Protein AF-D7D8F1-F1 (afdb_monomer)

pLDDT: mean 73.94, std 19.61, range [26.77, 96.12]

Organism: Staphylothermus hellenicus (strain DSM 12710 / JCM 10830 / BK20S6-10-b1 / P8) (NCBI:txid591019)

Radius of gyration: 26.7 Å; Cα contacts (8 Å, |Δi|>4): 108; chains: 1; bounding box: 64×49×74 Å

Secondary structure (DSSP, 8-state):
--HHHHHHHHHHHHHHHHHHHHHHHHHHHHHHHHHHHH----------------------------------HHHHHHHHHHHHHHHHHHHHHHHTSHHHHH-GGGGGTTTTTT---EEEEEEEETTEEEEEEEEEETTTEEEEEETTEEEEEE-----

Solvent-accessible surface area (backbone atoms only — not comparable to full-atom values): 9969 Å² total; per-residue (Å²): 131,61,69,67,57,56,52,50,54,50,52,55,51,52,52,53,52,50,52,54,53,50,55,52,49,52,53,53,51,52,53,50,52,50,45,56,72,70,56,64,76,87,78,79,86,84,89,81,91,85,86,88,78,92,78,89,82,81,90,83,92,79,75,91,67,73,75,83,62,82,73,53,64,69,58,52,52,51,52,51,51,47,52,50,55,47,52,51,53,50,51,55,58,43,50,72,40,68,68,40,58,79,37,59,71,58,65,71,46,32,59,77,73,68,52,64,58,68,51,77,44,78,40,76,56,95,93,40,82,42,71,30,42,41,33,54,45,80,90,56,25,33,41,38,34,50,93,93,44,78,44,83,42,78,63,77,83,86,126

Mean predicted aligned error: 18.23 Å

InterPro domains:
  IPR005899 Sodium ion-translocating decarboxylase [PF04277] (8-86)
  IPR005899 Sodium ion-translocating decarboxylase [TIGR01195] (6-85)

Sequence (159 aa):
MDINTIITGLYITGIGIAIVFSVLSILVILVYVLKQTIYKPAEKTGKKEIGKTKIRVEEKPAETRKPRRETDPKLVALLSAAITAFNEYKASTLKKYGVFKDFPELARLLPLAGVLFKSKIKVSFGGKDIIVDVEELPNNMYKVGVGGKTYIVNYSIQQ

Foldseek 3Di:
DDPVVVVVVVVVVVVVVVVVVVVVVVVVVVVVVVCCVVPPPPDDDDDDDDDDDDDDDDDDDDDPPVPPDPPPVLVVVVVVQQVVVVVVVVLVVQCVDVVCVVPVVVVVCCVVVVNKDWDWDFDQGPNDTWTWTWIDDPPQWIWIDGPNDTDIDRDDDPD

Nearest PDB structures (foldseek):
  8jxm-assembly1_F  TM=8.519E-01  e=8.251E-01  Homo sapiens
  8j78-assembly1_C  TM=5.840E-01  e=7.769E-01  Homo sapiens
  8jak-assembly1_F  TM=5.868E-01  e=7.769E-01  Homo sapiens
  8jxl-assembly1_F  TM=5.866E-01  e=9.308E-01  Homo sapiens
  8j78-assembly1_G  TM=5.868E-01  e=9.308E-01  Homo sapiens

Structure (mmCIF, N/CA/C/O backbone):
data_AF-D7D8F1-F1
#
_entry.id   AF-D7D8F1-F1
#
loop_
_atom_site.group_PDB
_atom_site.id
_atom_site.type_symbol
_atom_site.label_atom_id
_atom_site.label_alt_id
_atom_site.label_comp_id
_atom_site.label_asym_id
_atom_site.label_entity_id
_atom_site.label_seq_id
_atom_site.pdbx_PDB_ins_code
_atom_site.Cartn_x
_atom_site.Cartn_y
_atom_site.Cartn_z
_atom_site.occupancy
_atom_site.B_iso_or_equiv
_atom_site.auth_seq_id
_atom_site.auth_comp_id
_atom_site.auth_asym_id
_atom_site.auth_atom_id
_atom_site.pdbx_PDB_model_num
ATOM 1 N N . MET A 1 1 ? 43.025 -7.584 -45.247 1.00 63.66 1 MET A N 1
ATOM 2 C CA . MET A 1 1 ? 41.836 -7.042 -44.558 1.00 63.66 1 MET A CA 1
ATOM 3 C C . MET A 1 1 ? 41.848 -5.551 -44.819 1.00 63.66 1 MET A C 1
ATOM 5 O O . MET A 1 1 ? 42.846 -4.918 -44.496 1.00 63.66 1 MET A O 1
ATOM 9 N N . ASP A 1 2 ? 40.838 -5.026 -45.505 1.00 82.69 2 ASP A N 1
ATOM 10 C CA . ASP A 1 2 ? 40.891 -3.654 -46.012 1.00 82.69 2 ASP A CA 1
ATOM 11 C C . ASP A 1 2 ? 40.766 -2.644 -44.870 1.00 82.69 2 ASP A C 1
ATOM 13 O O . ASP A 1 2 ? 39.873 -2.741 -44.026 1.00 82.69 2 ASP A O 1
ATOM 17 N N . ILE A 1 3 ? 41.669 -1.660 -44.845 1.00 82.94 3 ILE A N 1
ATOM 18 C CA . ILE A 1 3 ? 41.727 -0.602 -43.821 1.00 82.94 3 ILE A CA 1
ATOM 19 C C . ILE A 1 3 ? 40.379 0.136 -43.730 1.00 82.94 3 ILE A C 1
ATOM 21 O O . ILE A 1 3 ? 39.918 0.477 -42.642 1.00 82.94 3 ILE A O 1
ATOM 25 N N . ASN A 1 4 ? 39.688 0.281 -44.861 1.00 84.88 4 ASN A N 1
ATOM 26 C CA . ASN A 1 4 ? 38.363 0.891 -44.941 1.00 84.88 4 ASN A CA 1
ATOM 27 C C . ASN A 1 4 ? 37.295 0.102 -44.169 1.00 84.88 4 ASN A C 1
ATOM 29 O O . ASN A 1 4 ? 36.416 0.703 -43.553 1.00 84.88 4 ASN A O 1
ATOM 33 N N . THR A 1 5 ? 37.382 -1.228 -44.136 1.00 85.88 5 THR A N 1
ATOM 34 C CA . THR A 1 5 ? 36.449 -2.084 -43.387 1.00 85.88 5 THR A CA 1
ATOM 35 C C . THR A 1 5 ? 36.657 -1.932 -41.881 1.00 85.88 5 THR A C 1
ATOM 37 O O . THR A 1 5 ? 35.689 -1.866 -41.125 1.00 85.88 5 THR A O 1
ATOM 40 N N . ILE A 1 6 ? 37.913 -1.792 -41.442 1.00 85.38 6 ILE A N 1
ATOM 41 C CA . ILE A 1 6 ? 38.262 -1.557 -40.033 1.00 85.38 6 ILE A CA 1
ATOM 42 C C . ILE A 1 6 ? 37.754 -0.182 -39.578 1.00 85.38 6 ILE A C 1
ATOM 44 O O . ILE A 1 6 ? 37.118 -0.072 -38.530 1.00 85.38 6 ILE A O 1
ATOM 48 N N . ILE A 1 7 ? 37.969 0.857 -40.390 1.00 88.62 7 ILE A N 1
ATOM 49 C CA . ILE A 1 7 ? 37.489 2.215 -40.104 1.00 88.62 7 ILE 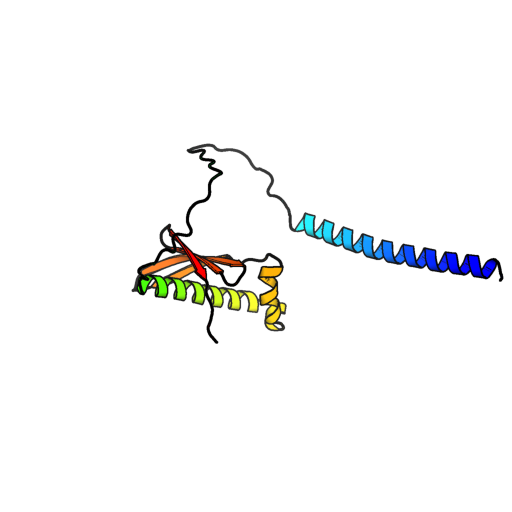A CA 1
ATOM 50 C C . ILE A 1 7 ? 35.955 2.246 -40.056 1.00 88.62 7 ILE A C 1
ATOM 52 O O . ILE A 1 7 ? 35.378 2.808 -39.127 1.00 88.62 7 ILE A O 1
ATOM 56 N N . THR A 1 8 ? 35.282 1.582 -40.998 1.00 84.94 8 THR A N 1
ATOM 57 C CA . THR A 1 8 ? 33.812 1.509 -41.034 1.00 84.94 8 THR A CA 1
ATOM 58 C C . THR A 1 8 ? 33.254 0.802 -39.794 1.00 84.94 8 THR A C 1
ATOM 60 O O . THR A 1 8 ? 32.313 1.299 -39.174 1.00 84.94 8 THR A O 1
ATOM 63 N N . GLY A 1 9 ? 33.871 -0.307 -39.369 1.00 85.62 9 GLY A N 1
ATOM 64 C CA . GLY A 1 9 ? 33.500 -1.001 -38.132 1.00 85.62 9 GLY A CA 1
ATOM 65 C C . GLY A 1 9 ? 33.676 -0.134 -36.879 1.00 85.62 9 GLY A C 1
ATOM 66 O O . GLY A 1 9 ? 32.822 -0.147 -35.986 1.00 85.62 9 GLY A O 1
ATOM 67 N N . LEU A 1 10 ? 34.736 0.680 -36.832 1.00 90.00 10 LEU A N 1
ATOM 68 C CA . LEU A 1 10 ? 34.976 1.616 -35.734 1.00 90.00 10 LEU A CA 1
ATOM 69 C C . LEU A 1 10 ? 33.926 2.738 -35.694 1.00 90.00 10 LEU A C 1
ATOM 71 O O . LEU A 1 10 ? 33.425 3.060 -34.617 1.00 90.00 10 LEU A O 1
ATOM 75 N N . TYR A 1 11 ? 33.533 3.280 -36.852 1.00 93.06 11 TYR A N 1
ATOM 76 C CA . TYR A 1 11 ? 32.462 4.278 -36.948 1.00 93.06 11 TYR A CA 1
ATOM 77 C C . TYR A 1 11 ? 31.122 3.742 -36.448 1.00 93.06 11 TYR A C 1
ATOM 79 O O . TYR A 1 11 ? 30.461 4.396 -35.643 1.00 93.06 11 TYR A O 1
ATOM 87 N N . ILE A 1 12 ? 30.735 2.539 -36.878 1.00 91.94 12 ILE A N 1
ATOM 88 C CA . ILE A 1 12 ? 29.474 1.910 -36.461 1.00 91.94 12 ILE A CA 1
ATOM 89 C C . ILE A 1 12 ? 29.461 1.690 -34.944 1.00 91.94 12 ILE A C 1
ATOM 91 O O . ILE A 1 12 ? 28.473 1.998 -34.276 1.00 91.94 12 ILE A O 1
ATOM 95 N N . THR A 1 13 ? 30.580 1.228 -34.385 1.00 92.00 13 THR A N 1
ATOM 96 C CA . THR A 1 13 ? 30.726 1.025 -32.938 1.00 92.00 13 THR A CA 1
ATOM 97 C C . THR A 1 13 ? 30.650 2.351 -32.178 1.00 92.00 13 THR A C 1
ATOM 99 O O . THR A 1 13 ? 29.941 2.447 -31.177 1.00 92.00 13 THR A O 1
ATOM 102 N N . GLY A 1 14 ? 31.316 3.396 -32.675 1.00 92.38 14 GLY A N 1
ATOM 103 C CA . GLY A 1 14 ? 31.267 4.734 -32.085 1.00 92.38 14 GLY A CA 1
ATOM 104 C C . GLY A 1 14 ? 29.854 5.322 -32.069 1.00 92.38 14 GLY A C 1
ATOM 105 O O . GLY A 1 14 ? 29.416 5.845 -31.044 1.00 92.38 14 GLY A O 1
ATOM 106 N N . ILE A 1 15 ? 29.109 5.170 -33.167 1.00 93.25 15 ILE A N 1
ATOM 107 C CA . ILE A 1 15 ? 27.706 5.597 -33.257 1.00 93.25 15 ILE A CA 1
ATOM 108 C C . ILE A 1 15 ? 26.839 4.805 -32.271 1.00 93.25 15 ILE A C 1
ATOM 110 O O . ILE A 1 15 ? 26.036 5.396 -31.551 1.00 93.25 15 ILE A O 1
ATOM 114 N N . GLY A 1 16 ? 27.030 3.485 -32.184 1.00 91.56 16 GLY A N 1
ATOM 115 C CA . GLY A 1 16 ? 26.315 2.639 -31.228 1.00 91.56 16 GLY A CA 1
ATOM 116 C C . GLY A 1 16 ? 26.527 3.085 -29.778 1.00 91.56 16 GLY A C 1
ATOM 117 O O . GLY A 1 16 ? 25.559 3.258 -29.037 1.00 91.56 16 GLY A O 1
ATOM 118 N N . ILE A 1 17 ? 27.777 3.357 -29.392 1.00 95.56 17 ILE A N 1
ATOM 119 C CA . ILE A 1 17 ? 28.118 3.871 -28.057 1.00 95.56 17 ILE A CA 1
ATOM 120 C C . ILE A 1 17 ? 27.439 5.224 -27.807 1.00 95.56 17 ILE A C 1
ATOM 122 O O . ILE A 1 17 ? 26.839 5.421 -26.750 1.00 95.56 17 ILE A O 1
ATOM 126 N N . ALA A 1 18 ? 27.479 6.140 -28.779 1.00 95.06 18 ALA A N 1
ATOM 127 C CA . ALA A 1 18 ? 26.863 7.458 -28.649 1.00 95.06 18 ALA A CA 1
ATOM 128 C C . ALA A 1 18 ? 25.343 7.375 -28.419 1.00 95.06 18 ALA A C 1
ATOM 130 O O . ALA A 1 18 ? 24.810 8.085 -27.564 1.00 95.06 18 ALA A O 1
ATOM 131 N N . ILE A 1 19 ? 24.648 6.474 -29.124 1.00 95.81 19 ILE A N 1
ATOM 132 C CA . ILE A 1 19 ? 23.203 6.259 -28.956 1.00 95.81 19 ILE A CA 1
ATOM 133 C C . ILE A 1 19 ? 22.895 5.735 -27.550 1.00 95.81 19 ILE A C 1
ATOM 135 O O . ILE A 1 19 ? 22.017 6.276 -26.876 1.00 95.81 19 ILE A O 1
ATOM 139 N N . VAL A 1 20 ? 23.634 4.727 -27.075 1.00 95.50 20 VAL A N 1
ATOM 140 C CA . VAL A 1 20 ? 23.429 4.156 -25.733 1.00 95.50 20 VAL A CA 1
ATOM 141 C C . VAL A 1 20 ? 23.617 5.225 -24.653 1.00 95.50 20 VAL A C 1
ATOM 143 O O . VAL A 1 20 ? 22.760 5.372 -23.781 1.00 95.50 20 VAL A O 1
ATOM 146 N N . PHE A 1 21 ? 24.683 6.026 -24.737 1.00 95.56 21 PHE A N 1
ATOM 147 C CA . PHE A 1 21 ? 24.930 7.121 -23.793 1.00 95.56 21 PHE A CA 1
ATOM 148 C C . PHE A 1 21 ? 23.870 8.225 -23.855 1.00 95.56 21 PHE A C 1
ATOM 150 O O . PHE A 1 21 ? 23.520 8.795 -22.817 1.00 95.56 21 PHE A O 1
ATOM 157 N N . SER A 1 22 ? 23.346 8.518 -25.046 1.00 95.75 22 SER A N 1
ATOM 158 C CA . SER A 1 22 ? 22.272 9.495 -25.236 1.00 95.75 22 SER A CA 1
ATOM 159 C C . SER A 1 22 ? 20.994 9.056 -24.517 1.00 95.75 22 SER A C 1
ATOM 161 O O . SER A 1 22 ? 20.458 9.806 -23.698 1.00 95.75 22 SER A O 1
ATOM 163 N N . VAL A 1 23 ? 20.563 7.808 -24.727 1.00 96.12 23 VAL A N 1
ATOM 164 C CA . VAL A 1 23 ? 19.384 7.240 -24.051 1.00 96.12 23 VAL A CA 1
ATOM 165 C C . VAL A 1 23 ? 19.582 7.218 -22.534 1.00 96.12 23 VAL A C 1
ATOM 167 O O . VAL A 1 23 ? 18.692 7.628 -21.785 1.00 96.12 23 VAL A O 1
ATOM 170 N N . LEU A 1 24 ? 20.763 6.801 -22.069 1.00 95.06 24 LEU A N 1
ATOM 171 C CA . LEU A 1 24 ? 21.075 6.745 -20.642 1.00 95.06 24 LEU A CA 1
ATOM 172 C C . LEU A 1 24 ? 21.065 8.142 -19.998 1.00 95.06 24 LEU A C 1
ATOM 174 O O . LEU A 1 24 ? 20.521 8.314 -18.908 1.00 95.06 24 LEU A O 1
ATOM 178 N N . SER A 1 25 ? 21.602 9.153 -20.688 1.00 94.81 25 SER A N 1
ATOM 179 C CA . SER A 1 25 ? 21.584 10.547 -20.222 1.00 94.81 25 SER A CA 1
ATOM 180 C C . SER A 1 25 ? 20.165 11.087 -20.091 1.00 94.81 25 SER A C 1
ATOM 182 O O . SER A 1 25 ? 19.838 11.699 -19.076 1.00 94.81 25 SER A O 1
ATOM 184 N N . ILE A 1 26 ? 19.297 10.823 -21.072 1.00 95.19 26 ILE A N 1
ATOM 185 C CA . ILE A 1 26 ? 17.887 11.237 -21.022 1.00 95.19 26 ILE A CA 1
ATOM 186 C C . ILE A 1 26 ? 17.184 10.605 -19.815 1.00 95.19 26 ILE A C 1
ATOM 188 O O . ILE A 1 26 ? 16.447 11.289 -19.103 1.00 95.19 26 ILE A O 1
ATOM 192 N N . LEU A 1 27 ? 17.449 9.325 -19.536 1.00 93.19 27 LEU A N 1
ATOM 193 C CA . LEU A 1 27 ? 16.881 8.631 -18.382 1.00 93.19 27 LEU A CA 1
ATOM 194 C C . LEU A 1 27 ? 17.324 9.269 -17.055 1.00 93.19 27 LEU A C 1
ATOM 196 O O . LEU A 1 27 ? 16.496 9.511 -16.178 1.00 93.19 27 LEU A O 1
ATOM 200 N N . VAL A 1 28 ? 18.614 9.593 -16.918 1.00 94.06 28 VAL A N 1
ATOM 201 C CA . VAL A 1 28 ? 19.148 10.277 -15.728 1.00 94.06 28 VAL A CA 1
ATOM 202 C C . VAL A 1 28 ? 18.505 11.653 -15.553 1.00 94.06 28 VAL A C 1
ATOM 204 O O . VAL A 1 28 ? 18.106 12.002 -14.442 1.00 94.06 28 VAL A O 1
ATOM 207 N N . ILE A 1 29 ? 18.351 12.415 -16.639 1.00 91.81 29 ILE A N 1
ATOM 208 C CA . ILE A 1 29 ? 17.695 13.728 -16.617 1.00 91.81 29 ILE A CA 1
ATOM 209 C C . ILE A 1 29 ? 16.236 13.591 -16.167 1.00 91.81 29 ILE A C 1
ATOM 211 O O . ILE A 1 29 ? 15.802 14.339 -15.294 1.00 91.81 29 ILE A O 1
ATOM 215 N N . LEU A 1 30 ? 15.490 12.614 -16.691 1.00 92.19 30 LEU A N 1
ATOM 216 C CA . LEU A 1 30 ? 14.108 12.348 -16.275 1.00 92.19 30 LEU A CA 1
ATOM 217 C C . LEU A 1 30 ? 14.011 12.047 -14.778 1.00 92.19 30 LEU A C 1
ATOM 219 O O . LEU A 1 30 ? 13.187 12.644 -14.086 1.00 92.19 30 LEU A O 1
ATOM 223 N N . VAL A 1 31 ? 14.878 11.172 -14.260 1.00 89.38 31 VAL A N 1
ATOM 224 C CA . VAL A 1 31 ? 14.927 10.854 -12.824 1.00 89.38 31 VAL A CA 1
ATOM 225 C C . VAL A 1 31 ? 15.284 12.092 -11.999 1.00 89.38 31 VAL A C 1
ATOM 227 O O . VAL A 1 31 ? 14.693 12.318 -10.944 1.00 89.38 31 VAL A O 1
ATOM 230 N N . TYR A 1 32 ? 16.212 12.925 -12.474 1.00 87.81 32 TYR A N 1
ATOM 231 C CA . TYR A 1 32 ? 16.612 14.154 -11.792 1.00 87.81 32 TYR A CA 1
ATOM 232 C C . TYR A 1 32 ? 15.476 15.186 -11.736 1.00 87.81 32 TYR A C 1
ATOM 234 O O . TYR A 1 32 ? 15.200 15.743 -10.673 1.00 87.81 32 TYR A O 1
ATOM 242 N N . VAL A 1 33 ? 14.764 15.393 -12.847 1.00 84.50 33 VAL A N 1
ATOM 243 C CA . VAL A 1 33 ? 13.604 16.297 -12.922 1.00 84.50 33 VAL A CA 1
ATOM 244 C C . VAL A 1 33 ? 12.447 15.779 -12.064 1.00 84.50 33 VAL A C 1
ATOM 246 O O . VAL A 1 33 ? 11.838 16.552 -11.322 1.00 84.50 33 VAL A O 1
ATOM 249 N N . LEU A 1 34 ? 12.165 14.473 -12.090 1.00 81.62 34 LEU A N 1
ATOM 250 C CA . LEU A 1 34 ? 11.175 13.845 -11.205 1.00 81.62 34 LEU A CA 1
ATOM 251 C C . LEU A 1 34 ? 11.556 14.017 -9.732 1.00 81.62 34 LEU A C 1
ATOM 253 O O . LEU A 1 34 ? 10.723 14.406 -8.917 1.00 81.62 34 LEU A O 1
ATOM 257 N N . LYS A 1 35 ? 12.831 13.817 -9.385 1.00 77.00 35 LYS A N 1
ATOM 258 C CA . LYS A 1 35 ? 13.331 14.082 -8.035 1.00 77.00 35 LYS A CA 1
ATOM 259 C C . LYS A 1 35 ? 13.129 15.548 -7.655 1.00 77.00 35 LYS A C 1
ATOM 261 O O . LYS A 1 35 ? 12.639 15.801 -6.569 1.00 77.00 35 LYS A O 1
ATOM 266 N N . GLN A 1 36 ? 13.433 16.512 -8.518 1.00 73.94 36 GLN A N 1
ATOM 267 C CA . GLN A 1 36 ? 13.277 17.937 -8.199 1.00 73.94 36 GLN A CA 1
ATOM 268 C C . GLN A 1 36 ? 11.808 18.389 -8.096 1.00 73.94 36 GLN A C 1
ATOM 270 O O . GLN A 1 36 ? 11.480 19.269 -7.300 1.00 73.94 36 GLN A O 1
ATOM 275 N N . THR A 1 37 ? 10.914 17.798 -8.889 1.00 69.19 37 THR A N 1
ATOM 276 C CA . THR A 1 37 ? 9.477 18.122 -8.870 1.00 69.19 37 THR A CA 1
ATOM 277 C C . THR A 1 37 ? 8.743 17.468 -7.700 1.00 69.19 37 THR A C 1
ATOM 279 O O . THR A 1 37 ? 7.836 18.086 -7.143 1.00 69.19 37 THR A O 1
ATOM 282 N N . ILE A 1 38 ? 9.152 16.264 -7.287 1.00 58.56 38 ILE A N 1
ATOM 283 C CA . ILE A 1 38 ? 8.515 15.500 -6.202 1.00 58.56 38 ILE A CA 1
ATOM 284 C C . ILE A 1 38 ? 9.183 15.787 -4.845 1.00 58.56 38 ILE A C 1
ATOM 286 O O . ILE A 1 38 ? 8.490 15.956 -3.844 1.00 58.56 38 ILE A O 1
ATOM 290 N N . TYR A 1 39 ? 10.511 15.932 -4.792 1.00 48.75 39 TYR A N 1
ATOM 291 C CA . TYR A 1 39 ? 11.235 16.445 -3.625 1.00 48.75 39 TYR A CA 1
ATOM 292 C C . TYR A 1 39 ? 11.408 17.963 -3.738 1.00 48.75 39 TYR A C 1
ATOM 294 O O . TYR A 1 39 ? 12.501 18.465 -3.998 1.00 48.75 39 TYR A O 1
ATOM 302 N N . LYS A 1 40 ? 10.342 18.718 -3.461 1.00 47.12 40 LYS A N 1
ATOM 303 C CA . LYS A 1 40 ? 10.510 20.045 -2.857 1.00 47.12 40 LYS A CA 1
ATOM 304 C C . LYS A 1 40 ? 10.670 19.843 -1.348 1.00 47.12 40 LYS A C 1
ATOM 306 O O . LYS A 1 40 ? 9.660 19.644 -0.671 1.00 47.12 40 LYS A O 1
ATOM 311 N N . PRO A 1 41 ? 11.892 19.858 -0.785 1.00 46.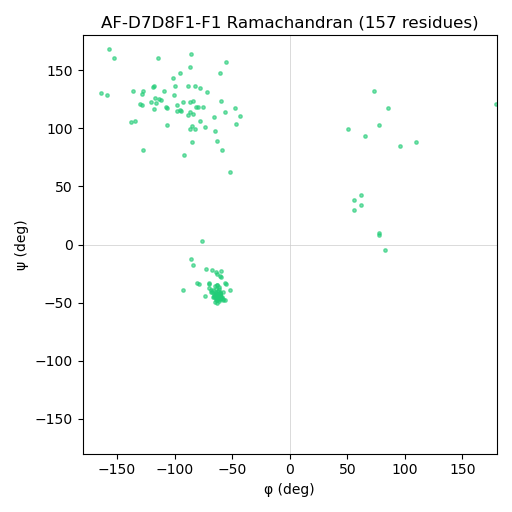72 41 PRO A N 1
ATOM 312 C CA . PRO A 1 41 ? 12.032 20.012 0.652 1.00 46.72 41 PRO A CA 1
ATOM 313 C C . PRO A 1 41 ? 11.391 21.351 1.026 1.00 46.72 41 PRO A C 1
ATOM 315 O O . PRO A 1 41 ? 11.724 22.391 0.460 1.00 46.72 41 PRO A O 1
ATOM 318 N N . ALA A 1 42 ? 10.424 21.309 1.938 1.00 41.97 42 ALA A N 1
ATOM 319 C CA . ALA A 1 42 ? 9.844 22.496 2.540 1.00 41.97 42 ALA A CA 1
ATOM 320 C C . ALA A 1 42 ? 10.941 23.221 3.329 1.00 41.97 42 ALA A C 1
ATOM 322 O O . ALA A 1 42 ? 11.174 22.949 4.508 1.00 41.97 42 ALA A O 1
ATOM 323 N N . GLU A 1 43 ? 11.661 24.116 2.660 1.00 42.97 43 GLU A N 1
ATOM 324 C CA . GLU A 1 43 ? 12.637 24.969 3.304 1.00 42.97 43 GLU A CA 1
ATOM 325 C C . GLU A 1 43 ? 11.934 26.208 3.874 1.00 42.97 43 GLU A C 1
ATOM 327 O O . GLU A 1 43 ? 11.562 27.139 3.171 1.00 42.97 43 GLU A O 1
ATOM 332 N N . LYS A 1 44 ? 11.741 26.147 5.196 1.00 45.47 44 LYS A N 1
ATOM 333 C CA . LYS A 1 44 ? 11.843 27.246 6.167 1.00 45.47 44 LYS A CA 1
ATOM 334 C C . LYS A 1 44 ? 11.068 28.535 5.854 1.00 45.47 44 LYS A C 1
ATOM 336 O O . LYS A 1 44 ? 11.591 29.485 5.282 1.00 45.47 44 LYS A O 1
ATOM 341 N N . THR A 1 45 ? 9.901 28.658 6.484 1.00 33.31 45 THR A N 1
ATOM 342 C CA . THR A 1 45 ? 9.415 29.950 6.994 1.00 33.31 45 THR A CA 1
ATOM 343 C C . THR A 1 45 ? 9.535 29.932 8.515 1.00 33.31 45 THR A C 1
ATOM 345 O O . THR A 1 45 ? 8.990 29.058 9.185 1.00 33.31 45 THR A O 1
ATOM 348 N N . GLY A 1 46 ? 10.341 30.845 9.051 1.00 32.12 46 GLY A N 1
ATOM 349 C CA . GLY A 1 46 ? 10.639 30.943 10.473 1.00 32.12 46 GLY A CA 1
ATOM 350 C C . GLY A 1 46 ? 9.624 31.753 11.286 1.00 32.12 46 GLY A C 1
ATOM 351 O O . GLY A 1 46 ? 8.904 32.594 10.757 1.00 32.12 46 GLY A O 1
ATOM 352 N N . LYS A 1 47 ? 9.731 31.534 12.606 1.00 35.59 47 LYS A N 1
ATOM 353 C CA . LYS A 1 47 ? 9.295 32.344 13.763 1.00 35.59 47 LYS A CA 1
ATOM 354 C C . LYS A 1 47 ? 7.806 32.348 14.153 1.00 35.59 47 LYS A C 1
ATOM 356 O O . LYS A 1 47 ? 7.032 33.181 13.701 1.00 35.59 47 LYS A O 1
ATOM 361 N N . LYS A 1 48 ? 7.500 31.592 15.216 1.00 29.62 48 LYS A N 1
ATOM 362 C CA . LYS A 1 48 ? 7.332 32.145 16.580 1.00 29.62 48 LYS A CA 1
ATOM 363 C C . LYS A 1 48 ? 7.514 31.042 17.632 1.00 29.62 48 LYS A C 1
ATOM 365 O O . LYS A 1 48 ? 6.941 29.965 17.522 1.00 29.62 48 LYS A O 1
ATOM 370 N N . GLU A 1 49 ? 8.373 31.324 18.606 1.00 44.56 49 GLU A N 1
ATOM 371 C CA . GLU A 1 49 ? 8.608 30.537 19.817 1.00 44.56 49 GLU A CA 1
ATOM 372 C C . GLU A 1 49 ? 7.326 30.429 20.655 1.00 44.56 49 GLU A C 1
ATOM 374 O O . GLU A 1 49 ? 6.534 31.367 20.666 1.00 44.56 49 GLU A O 1
ATOM 379 N N . ILE A 1 50 ? 7.146 29.306 21.359 1.00 31.59 50 ILE A N 1
ATOM 380 C CA . ILE A 1 50 ? 6.944 29.205 22.819 1.00 31.59 50 ILE A CA 1
ATOM 381 C C . ILE A 1 50 ? 6.769 27.712 23.155 1.00 31.59 50 ILE A C 1
ATOM 383 O O . ILE A 1 50 ? 5.822 27.069 22.715 1.00 31.59 50 ILE A O 1
ATOM 387 N N . GLY A 1 51 ? 7.654 27.185 24.008 1.00 29.06 51 GLY A N 1
ATOM 388 C CA . GLY A 1 51 ? 7.258 26.159 24.977 1.00 29.06 51 GLY A CA 1
ATOM 389 C C . GLY A 1 51 ? 7.754 24.721 24.785 1.00 29.06 51 GLY A C 1
ATOM 390 O O . GLY A 1 51 ? 6.999 23.859 24.363 1.00 29.06 51 GLY A O 1
ATOM 391 N N . LYS A 1 52 ? 8.941 24.464 25.350 1.00 33.66 52 LYS A N 1
ATOM 392 C CA . LYS A 1 52 ? 9.284 23.284 26.174 1.00 33.66 52 LYS A CA 1
ATOM 393 C C . LYS A 1 52 ? 9.744 21.971 25.503 1.00 33.66 52 LYS A C 1
ATOM 395 O O . LYS A 1 52 ? 8.999 21.223 24.888 1.00 33.66 52 LYS A O 1
ATOM 400 N N . THR A 1 53 ? 10.992 21.668 25.880 1.00 26.77 53 THR A N 1
ATOM 401 C CA . THR A 1 53 ? 11.552 20.348 26.205 1.00 26.77 53 THR A CA 1
ATOM 402 C C . THR A 1 53 ? 12.291 19.615 25.085 1.00 26.77 53 THR A C 1
ATOM 404 O O . THR A 1 53 ? 11.791 18.699 24.443 1.00 26.77 53 THR A O 1
ATOM 407 N N . LYS A 1 54 ? 13.582 19.966 24.964 1.00 35.84 54 LYS A N 1
ATOM 408 C CA . LYS A 1 54 ? 14.649 19.017 24.619 1.00 35.84 54 LYS A CA 1
ATOM 409 C C . LYS A 1 54 ? 14.504 17.768 25.492 1.00 35.84 54 LYS A C 1
ATOM 411 O O . LYS A 1 54 ? 14.742 17.875 26.689 1.00 35.84 54 LYS A O 1
ATOM 416 N N . ILE A 1 55 ? 14.255 16.609 24.892 1.00 28.81 55 ILE A N 1
ATOM 417 C CA . ILE A 1 55 ? 14.894 15.359 25.318 1.00 28.81 55 ILE A CA 1
ATOM 418 C C . ILE A 1 55 ? 15.286 14.593 24.054 1.00 28.81 55 ILE A C 1
ATOM 420 O O . ILE A 1 55 ? 14.452 14.031 23.351 1.00 28.81 55 ILE A O 1
ATOM 424 N N . ARG A 1 56 ? 16.589 14.611 23.773 1.00 33.00 56 ARG A N 1
ATOM 425 C CA . ARG A 1 56 ? 17.283 13.599 22.982 1.00 33.00 56 ARG A CA 1
ATOM 426 C C . ARG A 1 56 ? 17.671 12.498 23.969 1.00 33.00 56 ARG A C 1
ATOM 428 O O . ARG A 1 56 ? 18.363 12.806 24.933 1.00 33.00 56 ARG A O 1
ATOM 435 N N . VAL A 1 57 ? 17.245 11.263 23.727 1.00 33.47 57 VAL A N 1
ATOM 436 C CA . VAL A 1 57 ? 17.889 10.059 24.273 1.00 33.47 57 VAL A CA 1
ATOM 437 C C . VAL A 1 57 ? 18.015 9.067 23.120 1.00 33.47 57 VAL A C 1
ATOM 439 O O . VAL A 1 57 ? 17.024 8.530 22.635 1.00 33.47 57 VAL A O 1
ATOM 442 N N . GLU A 1 58 ? 19.249 8.915 22.648 1.00 40.91 58 GLU A N 1
ATOM 443 C CA . GLU A 1 58 ? 19.758 7.714 21.981 1.00 40.91 58 GLU A CA 1
ATOM 444 C C . GLU A 1 58 ? 20.282 6.761 23.077 1.00 40.91 58 GLU A C 1
ATOM 446 O O . GLU A 1 58 ? 20.730 7.244 24.116 1.00 40.91 58 GLU A O 1
ATOM 451 N N . GLU A 1 59 ? 20.257 5.447 22.792 1.00 35.94 59 GLU A N 1
ATOM 452 C CA . GLU A 1 59 ? 20.803 4.303 23.566 1.00 35.94 59 GLU A CA 1
ATOM 453 C C . GLU A 1 59 ? 20.045 3.903 24.855 1.00 35.94 59 GLU A C 1
ATOM 455 O O . GLU A 1 59 ? 19.698 4.737 25.675 1.00 35.94 59 GLU A O 1
ATOM 460 N N . LYS A 1 60 ? 19.713 2.636 25.152 1.00 35.03 60 LYS A N 1
ATOM 461 C CA . LYS A 1 60 ? 20.350 1.331 24.878 1.00 35.03 60 LYS A CA 1
ATOM 462 C C . LYS A 1 60 ? 19.297 0.182 24.922 1.00 35.03 60 LYS A C 1
ATOM 464 O O . LYS A 1 60 ? 18.177 0.396 25.383 1.00 35.03 60 LYS A O 1
ATOM 469 N N . PRO A 1 61 ? 19.652 -1.035 24.464 1.00 53.00 61 PRO A N 1
ATOM 470 C CA . PRO A 1 61 ? 18.767 -2.163 24.197 1.00 53.00 61 PRO A CA 1
ATOM 471 C C . PRO A 1 61 ? 18.439 -2.942 25.473 1.00 53.00 61 PRO A C 1
ATOM 473 O O . PRO A 1 61 ? 19.338 -3.257 26.246 1.00 53.00 61 PRO A O 1
ATOM 476 N N . ALA A 1 62 ? 17.179 -3.321 25.669 1.00 34.72 62 ALA A N 1
ATOM 477 C CA . ALA A 1 62 ? 16.826 -4.390 26.595 1.00 34.72 62 ALA A CA 1
ATOM 478 C C . ALA A 1 62 ? 15.400 -4.882 26.348 1.00 34.72 62 ALA A C 1
ATOM 480 O O . ALA A 1 62 ? 14.448 -4.110 26.313 1.00 34.72 62 ALA A O 1
ATOM 481 N N . GLU A 1 63 ? 15.303 -6.203 26.252 1.00 35.56 63 GLU A N 1
ATOM 482 C CA . GLU A 1 63 ? 14.113 -7.005 26.492 1.00 35.56 63 GLU A CA 1
ATOM 483 C C . GLU A 1 63 ? 12.929 -6.809 25.539 1.00 35.56 63 GLU A C 1
ATOM 485 O O . GLU A 1 63 ? 11.946 -6.117 25.800 1.00 35.56 63 GLU A O 1
ATOM 490 N N . THR A 1 64 ? 12.924 -7.666 24.522 1.00 35.00 64 THR A N 1
ATOM 491 C CA . THR A 1 64 ? 11.747 -8.419 24.077 1.00 35.00 64 THR A CA 1
ATOM 492 C C . THR A 1 64 ? 11.097 -9.168 25.259 1.00 35.00 64 THR A C 1
ATOM 494 O O . THR A 1 64 ? 10.980 -10.392 25.274 1.00 35.00 64 THR A O 1
ATOM 497 N N . ARG A 1 65 ? 10.602 -8.444 26.271 1.00 32.50 65 ARG A N 1
ATOM 498 C CA . ARG A 1 65 ? 9.503 -8.928 27.101 1.00 32.50 65 ARG A CA 1
ATOM 499 C C . ARG A 1 65 ? 8.321 -9.020 26.160 1.00 32.50 65 ARG A C 1
ATOM 501 O O . ARG A 1 65 ? 7.683 -8.015 25.864 1.00 32.50 65 ARG A O 1
ATOM 508 N N . LYS A 1 66 ? 8.060 -10.229 25.654 1.00 49.16 66 LYS A N 1
ATOM 509 C CA . LYS A 1 66 ? 6.760 -10.595 25.088 1.00 49.16 66 LYS A CA 1
ATOM 510 C C . LYS A 1 66 ? 5.708 -10.034 26.047 1.00 49.16 66 LYS A C 1
ATOM 512 O O . LYS A 1 66 ? 5.622 -10.546 27.166 1.00 49.16 66 LYS A O 1
ATOM 517 N N . PRO A 1 67 ? 4.918 -9.009 25.689 1.00 43.12 67 PRO A N 1
ATOM 518 C CA . PRO A 1 67 ? 3.786 -8.703 26.520 1.00 43.12 67 PRO A CA 1
ATOM 519 C C . PRO A 1 67 ? 2.804 -9.829 26.210 1.00 43.12 67 PRO A C 1
ATOM 521 O O . PRO A 1 67 ? 2.166 -9.855 25.158 1.00 43.12 67 PRO A O 1
ATOM 524 N N . ARG A 1 68 ? 2.750 -10.811 27.112 1.00 49.72 68 ARG A N 1
ATOM 525 C CA . ARG A 1 68 ? 1.604 -11.697 27.286 1.00 49.72 68 ARG A CA 1
ATOM 526 C C . ARG A 1 68 ? 0.438 -10.768 27.626 1.00 49.72 68 ARG A C 1
ATOM 528 O O . ARG A 1 68 ? 0.198 -10.466 28.786 1.00 49.72 68 ARG A O 1
ATOM 535 N N . ARG A 1 69 ? -0.160 -10.165 26.595 1.00 51.09 69 ARG A N 1
ATOM 536 C CA . ARG A 1 69 ? -1.257 -9.215 26.740 1.00 51.09 69 ARG A CA 1
ATOM 537 C C . ARG A 1 69 ? -2.488 -10.036 27.068 1.00 51.09 69 ARG A C 1
ATOM 539 O O . ARG A 1 69 ? -2.911 -10.850 26.247 1.00 51.09 69 ARG A O 1
ATOM 546 N N . GLU A 1 70 ? -3.064 -9.798 28.240 1.00 50.09 70 GLU A N 1
ATOM 547 C CA . GLU A 1 70 ? -4.509 -9.917 28.402 1.00 50.09 70 GLU A CA 1
ATOM 548 C C . GLU A 1 70 ? -5.138 -9.189 27.220 1.00 50.09 70 GLU A C 1
ATOM 550 O O . GLU A 1 70 ? -5.046 -7.969 27.064 1.00 50.09 70 GLU A O 1
ATOM 555 N N . THR A 1 71 ? -5.608 -9.986 26.276 1.00 61.56 71 THR A N 1
ATOM 556 C CA . THR A 1 71 ? -6.104 -9.494 25.009 1.00 61.56 71 THR A CA 1
ATOM 557 C C . THR A 1 71 ? -7.543 -9.119 25.278 1.00 61.56 71 THR A C 1
ATOM 559 O O . THR A 1 71 ? -8.419 -9.972 25.191 1.00 61.56 71 THR A O 1
ATOM 562 N N . ASP A 1 72 ? -7.767 -7.874 25.706 1.00 70.88 72 ASP A N 1
ATOM 563 C CA . ASP A 1 72 ? -9.122 -7.365 25.894 1.00 70.88 72 ASP A CA 1
ATOM 564 C C . ASP A 1 72 ? -9.873 -7.533 24.560 1.00 70.88 72 ASP A C 1
ATOM 566 O O . ASP A 1 72 ? -9.495 -6.904 23.558 1.00 70.88 72 ASP A O 1
ATOM 570 N N . PRO A 1 73 ? -10.905 -8.395 24.508 1.00 77.75 73 PRO A N 1
ATOM 571 C CA . PRO A 1 73 ? -11.614 -8.695 23.272 1.00 77.75 73 PRO A CA 1
ATOM 572 C C . PRO A 1 73 ? -12.248 -7.440 22.664 1.00 77.75 73 PRO A C 1
ATOM 574 O O . PRO A 1 73 ? -12.355 -7.340 21.442 1.00 77.75 73 PRO A O 1
ATOM 577 N N . LYS A 1 74 ? -12.596 -6.435 23.483 1.00 81.50 74 LYS A N 1
ATOM 578 C CA . LYS A 1 74 ? -13.123 -5.156 22.991 1.00 81.50 74 LYS A CA 1
ATOM 579 C C . LYS A 1 74 ? -12.065 -4.357 22.241 1.00 81.50 74 LYS A C 1
ATOM 581 O O . LYS A 1 74 ? -12.373 -3.753 21.217 1.00 81.50 74 LYS A O 1
ATOM 586 N N . LEU A 1 75 ? -10.822 -4.365 22.722 1.00 81.38 75 LEU A N 1
ATOM 587 C CA . LEU A 1 75 ? -9.723 -3.660 22.067 1.00 81.38 75 LEU A CA 1
ATOM 588 C C . LEU A 1 75 ? -9.371 -4.323 20.732 1.00 81.38 75 LEU A C 1
ATOM 590 O O . LEU A 1 75 ? -9.166 -3.624 19.745 1.00 81.38 75 LEU A O 1
ATOM 594 N N . VAL A 1 76 ? -9.351 -5.657 20.673 1.00 82.56 76 VAL A N 1
ATOM 595 C CA . VAL A 1 76 ? -9.117 -6.380 19.411 1.00 82.56 76 VAL A CA 1
ATOM 596 C C . VAL A 1 76 ? -10.226 -6.116 18.406 1.00 82.56 76 VAL A C 1
ATOM 598 O O . VAL A 1 76 ? -9.926 -5.825 17.251 1.00 82.56 76 VAL A O 1
ATOM 601 N N . ALA A 1 77 ? -11.488 -6.160 18.837 1.00 84.88 77 ALA A N 1
ATOM 602 C CA . ALA A 1 77 ? -12.620 -5.853 17.970 1.00 84.88 77 ALA A CA 1
ATOM 603 C C . ALA A 1 77 ? -12.543 -4.416 17.429 1.00 84.88 77 ALA A C 1
ATOM 605 O O . ALA A 1 77 ? -12.730 -4.204 16.233 1.00 84.88 77 ALA A O 1
ATOM 606 N N . LEU A 1 78 ? -12.182 -3.441 18.272 1.00 85.62 78 LEU A N 1
ATOM 607 C CA . LEU A 1 78 ? -11.982 -2.054 17.851 1.00 85.62 78 LEU A CA 1
ATOM 608 C C . LEU A 1 78 ? -10.832 -1.912 16.841 1.00 85.62 78 LEU A C 1
ATOM 610 O O . LEU A 1 78 ? -10.997 -1.259 15.812 1.00 85.62 78 LEU A O 1
ATOM 614 N N . LEU A 1 79 ? -9.673 -2.521 17.115 1.00 85.12 79 LEU A N 1
ATOM 615 C CA . LEU A 1 79 ? -8.508 -2.477 16.224 1.00 85.12 79 LEU A CA 1
ATOM 616 C C . LEU A 1 79 ? -8.807 -3.155 14.880 1.00 85.12 79 LEU A C 1
ATOM 618 O O . LEU A 1 79 ? -8.472 -2.613 13.831 1.00 85.12 79 LEU A O 1
ATOM 622 N N . SER A 1 80 ? -9.474 -4.309 14.903 1.00 85.44 80 SER A N 1
ATOM 623 C CA . SER A 1 80 ? -9.883 -5.038 13.701 1.00 85.44 80 SER A CA 1
ATOM 624 C C . SER A 1 80 ? -10.890 -4.242 12.868 1.00 85.44 80 SER A C 1
ATOM 626 O O . SER A 1 80 ? -10.700 -4.098 11.659 1.00 85.44 80 SER A O 1
ATOM 628 N N . ALA A 1 81 ? -11.910 -3.652 13.501 1.00 87.06 81 ALA A N 1
ATOM 629 C CA . ALA A 1 81 ? -12.880 -2.795 12.824 1.00 87.06 81 ALA A CA 1
ATOM 630 C C . ALA A 1 81 ? -12.204 -1.571 12.186 1.00 87.06 81 ALA A C 1
ATOM 632 O O . ALA A 1 81 ? -12.481 -1.245 11.033 1.00 87.06 81 ALA A O 1
ATOM 633 N N . ALA A 1 82 ? -11.264 -0.938 12.895 1.00 86.38 82 ALA A N 1
ATOM 634 C CA . ALA A 1 82 ? -10.500 0.192 12.372 1.00 86.38 82 ALA A CA 1
ATOM 635 C C . ALA A 1 82 ? -9.645 -0.187 11.154 1.00 86.38 82 ALA A C 1
ATOM 637 O O . ALA A 1 82 ? -9.662 0.528 10.154 1.00 86.38 82 ALA A O 1
ATOM 638 N N . ILE A 1 83 ? -8.929 -1.315 11.211 1.00 85.56 83 ILE A N 1
ATOM 639 C CA . ILE A 1 83 ? -8.101 -1.802 10.095 1.00 85.56 83 ILE A CA 1
ATOM 640 C C . ILE A 1 83 ? -8.976 -2.205 8.901 1.00 85.56 83 ILE A C 1
ATOM 642 O O . ILE A 1 83 ? -8.634 -1.910 7.758 1.00 85.56 83 ILE A O 1
ATOM 646 N N . THR A 1 84 ? -10.130 -2.825 9.146 1.00 87.56 84 THR A N 1
ATOM 647 C CA . THR A 1 84 ? -11.064 -3.228 8.083 1.00 87.56 84 THR A CA 1
ATOM 648 C C . THR A 1 84 ? -11.633 -2.007 7.363 1.00 87.56 84 THR A C 1
ATOM 650 O O . THR A 1 84 ? -11.530 -1.912 6.141 1.00 87.56 84 THR A O 1
ATOM 653 N N . ALA A 1 85 ? -12.137 -1.025 8.115 1.00 86.44 85 ALA A N 1
ATOM 654 C CA . ALA A 1 85 ? -12.632 0.231 7.556 1.00 86.44 85 ALA A CA 1
ATOM 655 C C . ALA A 1 85 ? -11.526 1.013 6.821 1.00 86.44 85 ALA A C 1
ATOM 657 O O . ALA A 1 85 ? -11.769 1.606 5.769 1.00 86.44 85 ALA A O 1
ATOM 658 N N . PHE A 1 86 ? -10.291 0.974 7.330 1.00 87.56 86 PHE A N 1
ATOM 659 C CA . PHE A 1 86 ? -9.129 1.536 6.644 1.00 87.56 86 PHE A CA 1
ATOM 660 C C . PHE A 1 86 ? -8.860 0.861 5.297 1.00 87.56 86 PHE A C 1
ATOM 662 O O . PHE A 1 86 ? -8.667 1.546 4.290 1.00 87.56 86 PHE A O 1
ATOM 669 N N . ASN A 1 87 ? -8.870 -0.472 5.258 1.00 86.25 87 ASN A N 1
ATOM 670 C CA . ASN A 1 87 ? -8.638 -1.233 4.035 1.00 86.25 87 ASN A CA 1
ATOM 671 C C . ASN A 1 87 ? -9.741 -0.986 2.997 1.00 86.25 87 ASN A C 1
ATOM 673 O O . ASN A 1 87 ? -9.442 -0.844 1.812 1.00 86.25 87 ASN A O 1
ATOM 677 N N . GLU A 1 88 ? -10.996 -0.859 3.428 1.00 86.12 88 GLU A N 1
ATOM 678 C CA . GLU A 1 88 ? -12.115 -0.515 2.549 1.00 86.12 88 GLU A CA 1
ATOM 679 C C . GLU A 1 88 ? -11.984 0.907 1.983 1.00 86.12 88 GLU A C 1
ATOM 681 O O . GLU A 1 88 ? -12.107 1.114 0.772 1.00 86.12 88 GLU A O 1
ATOM 686 N N . TYR A 1 89 ? -11.635 1.882 2.829 1.00 86.88 89 TYR A N 1
ATOM 687 C CA . TYR A 1 89 ? -11.343 3.248 2.394 1.00 86.88 89 TYR A CA 1
ATOM 688 C C . TYR A 1 89 ? -10.191 3.291 1.378 1.00 86.88 89 TYR A C 1
ATOM 690 O O . TYR A 1 89 ? -10.296 3.956 0.341 1.00 86.88 89 TYR A O 1
ATOM 698 N N . LYS A 1 90 ? -9.104 2.554 1.640 1.00 85.81 90 LYS A N 1
ATOM 699 C CA . LYS A 1 90 ? -7.956 2.429 0.732 1.00 85.81 90 LYS A CA 1
ATOM 700 C C . LYS A 1 90 ? -8.377 1.814 -0.601 1.00 85.81 90 LYS A C 1
ATOM 702 O O . LYS A 1 90 ? -8.073 2.381 -1.647 1.00 85.81 90 LYS A O 1
ATOM 707 N N . ALA A 1 91 ? -9.112 0.704 -0.581 1.00 84.12 91 ALA A N 1
ATOM 708 C CA . ALA A 1 91 ? -9.595 0.043 -1.789 1.00 84.12 91 ALA A CA 1
ATOM 709 C C . ALA A 1 91 ? -10.516 0.958 -2.613 1.00 84.12 91 ALA A C 1
ATOM 711 O O . ALA A 1 91 ? -10.360 1.055 -3.829 1.00 84.12 91 ALA A O 1
ATOM 712 N N . SER A 1 92 ? -11.435 1.675 -1.962 1.00 84.62 92 SER A N 1
ATOM 713 C CA . SER A 1 92 ? -12.321 2.647 -2.615 1.00 84.62 92 SER A CA 1
ATOM 714 C C . SER A 1 92 ? -11.542 3.815 -3.224 1.00 84.62 92 SER A C 1
ATOM 716 O O . SER A 1 92 ? -11.794 4.213 -4.360 1.00 84.62 92 SER A O 1
ATOM 718 N N . THR A 1 93 ? -10.538 4.323 -2.508 1.00 85.81 93 THR A N 1
ATOM 719 C CA . THR A 1 93 ? -9.658 5.393 -2.996 1.00 85.81 93 THR A CA 1
ATOM 720 C C . THR A 1 93 ? -8.854 4.942 -4.209 1.00 85.81 93 THR A C 1
ATOM 722 O O . THR A 1 93 ? -8.808 5.657 -5.204 1.00 85.81 93 THR A O 1
ATOM 725 N N . LEU A 1 94 ? -8.27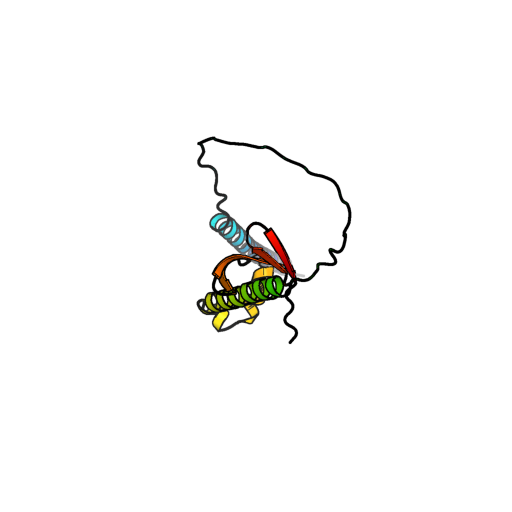5 3.741 -4.168 1.00 84.94 94 LEU A N 1
ATOM 726 C CA . LEU A 1 94 ? -7.512 3.184 -5.284 1.00 84.94 94 LEU A CA 1
ATOM 727 C C . LEU A 1 94 ? -8.394 2.946 -6.511 1.00 84.94 94 LEU A C 1
ATOM 729 O O . LEU A 1 94 ? -8.012 3.339 -7.606 1.00 84.94 94 LEU A O 1
ATOM 733 N N . LYS A 1 95 ? -9.612 2.419 -6.337 1.00 83.12 95 LYS A N 1
ATOM 734 C CA . LYS A 1 95 ? -10.566 2.201 -7.441 1.00 83.12 95 LYS A CA 1
ATOM 735 C C . LYS A 1 95 ? -10.952 3.474 -8.202 1.00 83.12 95 LYS A C 1
ATOM 737 O O . LYS A 1 95 ? -11.376 3.371 -9.351 1.00 83.12 95 LYS A O 1
ATOM 742 N N . LYS A 1 96 ? -10.825 4.662 -7.597 1.00 84.75 96 LYS A N 1
ATOM 743 C CA . LYS A 1 96 ? -11.084 5.940 -8.289 1.00 84.75 96 LYS A CA 1
ATOM 744 C C . LYS A 1 96 ? -10.056 6.240 -9.380 1.00 84.75 96 LYS A C 1
ATOM 746 O O . LYS A 1 96 ? -10.347 7.004 -10.293 1.00 84.75 96 LYS A O 1
ATOM 751 N N . TYR A 1 97 ? -8.873 5.646 -9.299 1.00 82.12 97 TYR A N 1
ATOM 752 C CA . TYR A 1 97 ? -7.831 5.784 -10.304 1.00 82.12 97 TYR A CA 1
ATOM 753 C C . TYR A 1 97 ? -7.966 4.646 -11.321 1.00 82.12 97 TYR A C 1
ATOM 755 O O . TYR A 1 97 ? -7.890 3.474 -10.952 1.00 82.12 97 TYR A O 1
ATOM 763 N N . GLY A 1 98 ? -8.130 4.982 -12.607 1.00 77.81 98 GLY A N 1
ATOM 764 C CA . GLY A 1 98 ? -8.365 3.993 -13.673 1.00 77.81 98 GLY A CA 1
ATOM 765 C C . GLY A 1 98 ? -7.335 2.856 -13.701 1.00 77.81 98 GLY A C 1
ATOM 766 O O . GLY A 1 98 ? -7.700 1.692 -13.802 1.00 77.81 98 GLY A O 1
ATOM 767 N N . VAL A 1 99 ? -6.064 3.177 -13.450 1.00 81.50 99 VAL A N 1
ATOM 768 C CA . VAL A 1 99 ? -4.953 2.209 -13.431 1.00 81.50 99 VAL A CA 1
ATOM 769 C C . VAL A 1 99 ? -5.163 1.077 -12.413 1.00 81.50 99 VAL A C 1
ATOM 771 O O . VAL A 1 99 ? -4.901 -0.082 -12.719 1.00 81.50 99 VAL A O 1
ATOM 774 N N . PHE A 1 100 ? -5.672 1.384 -11.215 1.00 83.25 100 PHE A N 1
ATOM 775 C CA . PHE A 1 100 ? -5.903 0.375 -10.171 1.00 83.25 100 PHE A CA 1
ATOM 776 C C . PHE A 1 100 ? -7.257 -0.331 -10.307 1.00 83.25 100 PHE A C 1
ATOM 778 O O . PHE A 1 100 ? -7.485 -1.339 -9.638 1.00 83.25 100 PHE A O 1
ATOM 785 N N . LYS A 1 101 ? -8.158 0.184 -11.153 1.00 78.00 101 LYS A N 1
ATOM 786 C CA . LYS A 1 101 ? -9.397 -0.506 -11.519 1.00 78.00 101 LYS A CA 1
ATOM 787 C C . LYS A 1 101 ? -9.102 -1.665 -12.472 1.00 78.00 101 LYS A C 1
ATOM 789 O O . LYS A 1 101 ? -9.623 -2.755 -12.255 1.00 78.00 101 LYS A O 1
ATOM 794 N N . ASP A 1 102 ? -8.256 -1.423 -13.471 1.00 84.62 102 ASP A N 1
ATOM 795 C CA . ASP A 1 102 ? -7.905 -2.421 -14.486 1.00 84.62 102 ASP A CA 1
ATOM 796 C C . ASP A 1 102 ? -6.830 -3.399 -13.980 1.00 84.62 102 ASP A C 1
ATOM 798 O O . ASP A 1 102 ? -6.875 -4.588 -14.291 1.00 84.62 102 ASP A O 1
ATOM 802 N N . PHE A 1 103 ? -5.902 -2.929 -13.134 1.00 82.31 103 PHE A N 1
ATOM 803 C CA . PHE A 1 103 ? -4.813 -3.740 -12.580 1.00 82.31 103 PHE A CA 1
ATOM 804 C C . PHE A 1 103 ? -4.749 -3.650 -11.046 1.00 82.31 103 PHE A C 1
ATOM 806 O O . PHE A 1 103 ? -3.912 -2.929 -10.488 1.00 82.31 103 PHE A O 1
ATOM 813 N N . PRO A 1 104 ? -5.587 -4.415 -10.325 1.00 76.88 104 PRO A N 1
ATOM 814 C CA . PRO A 1 104 ? -5.593 -4.413 -8.860 1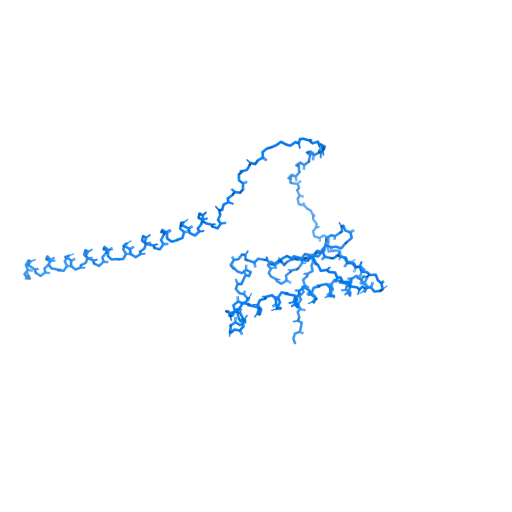.00 76.88 104 PRO A CA 1
ATOM 815 C C . PRO A 1 104 ? -4.273 -4.921 -8.250 1.00 76.88 104 PRO A C 1
ATOM 817 O O . PRO A 1 104 ? -3.909 -4.511 -7.149 1.00 76.88 104 PRO A O 1
ATOM 820 N N . GLU A 1 105 ? 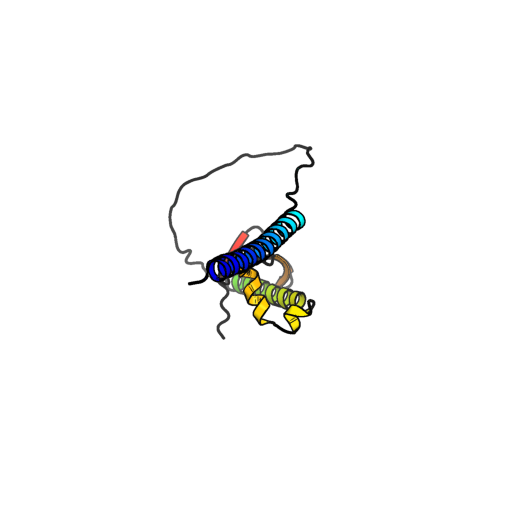-3.516 -5.752 -8.976 1.00 81.44 105 GLU A N 1
ATOM 821 C CA . GLU A 1 105 ? -2.178 -6.240 -8.596 1.00 81.44 105 GLU A CA 1
ATOM 822 C C . GLU A 1 105 ? -1.191 -5.092 -8.309 1.00 81.44 105 GLU A C 1
ATOM 824 O O . GLU A 1 105 ? -0.367 -5.193 -7.400 1.00 81.44 105 GLU A O 1
ATOM 829 N N . LEU A 1 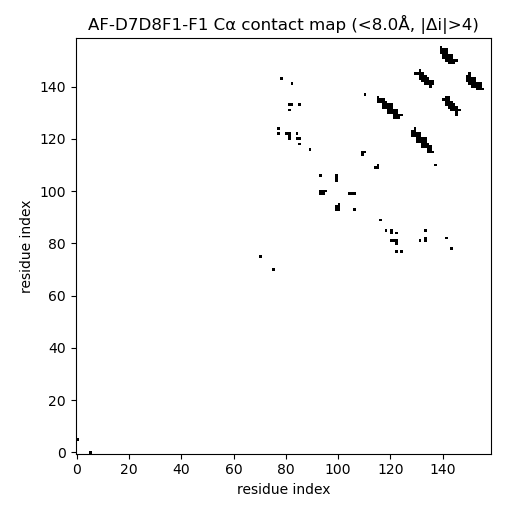106 ? -1.307 -3.953 -9.008 1.00 81.56 106 LEU A N 1
ATOM 830 C CA . LEU A 1 106 ? -0.412 -2.802 -8.823 1.00 81.56 106 LEU A CA 1
ATOM 831 C C . LEU A 1 106 ? -0.529 -2.181 -7.429 1.00 81.56 106 LEU A C 1
ATOM 833 O O . LEU A 1 106 ? 0.426 -1.579 -6.938 1.00 81.56 106 LEU A O 1
ATOM 837 N N . ALA A 1 107 ? -1.665 -2.364 -6.749 1.00 77.94 107 ALA A N 1
ATOM 838 C CA . ALA A 1 107 ? -1.827 -1.914 -5.372 1.00 77.94 107 ALA A CA 1
ATOM 839 C C . ALA A 1 107 ? -0.818 -2.585 -4.4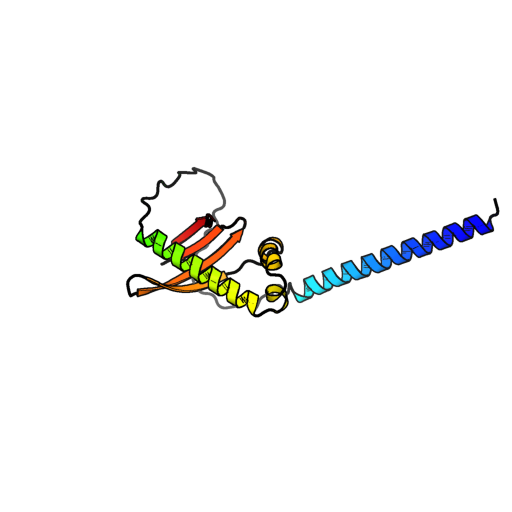21 1.00 77.94 107 ALA A C 1
ATOM 841 O O . ALA A 1 107 ? -0.429 -1.980 -3.422 1.00 77.94 107 ALA A O 1
ATOM 842 N N . ARG A 1 108 ? -0.348 -3.801 -4.746 1.00 77.00 108 ARG A N 1
ATOM 843 C CA . ARG A 1 108 ? 0.683 -4.526 -3.981 1.00 77.00 108 ARG A CA 1
ATOM 844 C C . ARG A 1 108 ? 2.078 -3.931 -4.145 1.00 77.00 108 ARG A C 1
ATOM 846 O O . ARG A 1 108 ? 2.931 -4.147 -3.291 1.00 77.00 108 ARG A O 1
ATOM 853 N N . LEU A 1 109 ? 2.310 -3.175 -5.21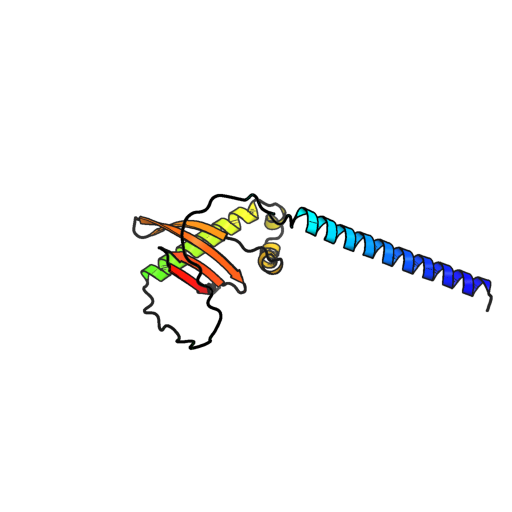7 1.00 82.25 109 LEU A N 1
ATOM 854 C CA . LEU A 1 109 ? 3.588 -2.513 -5.472 1.00 82.25 109 LEU A CA 1
ATOM 855 C C . LEU A 1 109 ? 3.699 -1.168 -4.746 1.00 82.25 109 LEU A C 1
ATOM 857 O O . LEU A 1 109 ? 4.808 -0.678 -4.565 1.00 82.25 109 LEU A O 1
ATOM 861 N N . LEU A 1 110 ? 2.586 -0.581 -4.291 1.00 81.62 110 LEU A N 1
ATOM 862 C CA . LEU A 1 110 ? 2.586 0.715 -3.601 1.00 81.62 110 LEU A CA 1
ATOM 863 C C . LEU A 1 110 ? 3.506 0.739 -2.369 1.00 81.62 110 LEU A C 1
ATOM 865 O O . LEU A 1 110 ? 4.347 1.637 -2.300 1.00 81.62 110 LEU A O 1
ATOM 869 N N . PRO A 1 111 ? 3.458 -0.253 -1.455 1.00 74.75 111 PRO A N 1
ATOM 870 C CA . PRO A 1 111 ? 4.383 -0.292 -0.326 1.00 74.75 111 PRO A CA 1
ATOM 871 C C . PRO A 1 111 ? 5.846 -0.444 -0.767 1.00 74.75 111 PRO A C 1
ATOM 873 O O . PRO A 1 111 ? 6.732 0.137 -0.147 1.00 74.75 111 PRO A O 1
ATOM 876 N N . LEU A 1 112 ? 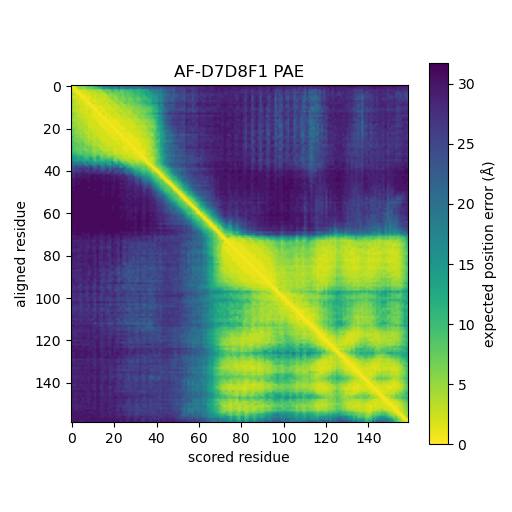6.105 -1.184 -1.855 1.00 77.12 112 LEU A N 1
ATOM 877 C CA . LEU A 1 112 ? 7.453 -1.381 -2.408 1.00 77.12 112 LEU A CA 1
ATOM 878 C C . LEU A 1 112 ? 8.005 -0.099 -3.043 1.00 77.12 112 LEU A C 1
ATOM 880 O O . LEU A 1 112 ? 9.197 0.174 -2.947 1.00 77.12 112 LEU A O 1
ATOM 884 N N . ALA A 1 113 ? 7.132 0.714 -3.636 1.00 75.50 113 ALA A N 1
ATOM 885 C CA . ALA A 1 113 ? 7.452 2.040 -4.155 1.00 75.50 113 ALA A CA 1
ATOM 886 C C . ALA A 1 113 ? 7.585 3.109 -3.048 1.00 75.50 113 ALA A C 1
ATOM 888 O O . ALA A 1 113 ? 7.779 4.285 -3.352 1.00 75.50 113 ALA A O 1
ATOM 889 N N . GLY A 1 114 ? 7.459 2.729 -1.769 1.00 71.50 114 GLY A N 1
ATOM 890 C CA . GLY A 1 114 ? 7.511 3.646 -0.626 1.00 71.50 114 GLY A CA 1
ATOM 891 C C . GLY A 1 114 ? 6.227 4.453 -0.407 1.00 71.50 114 GLY A C 1
ATOM 892 O O . GLY A 1 114 ? 6.210 5.373 0.410 1.00 71.50 114 GLY A O 1
ATOM 893 N N . VAL A 1 115 ? 5.143 4.120 -1.110 1.00 79.31 115 VAL A N 1
ATOM 894 C CA . VAL A 1 115 ? 3.834 4.754 -0.941 1.00 79.31 115 VAL A CA 1
ATOM 895 C C . VAL A 1 115 ? 3.081 4.035 0.178 1.00 79.31 115 VAL A C 1
ATOM 897 O O . VAL A 1 115 ? 2.489 2.975 -0.025 1.00 79.31 115 VAL A O 1
ATOM 900 N N . LEU A 1 116 ? 3.107 4.623 1.375 1.00 80.62 116 LEU A N 1
ATOM 901 C CA . LEU A 1 116 ? 2.383 4.141 2.554 1.00 80.62 116 LEU A CA 1
ATOM 902 C C . LEU A 1 116 ? 1.090 4.939 2.754 1.00 80.62 116 LEU A C 1
ATOM 904 O O . LEU A 1 116 ? 1.084 6.168 2.651 1.00 80.62 116 LEU A O 1
ATOM 908 N N . PHE A 1 117 ? -0.010 4.250 3.064 1.00 82.56 117 PHE A N 1
ATOM 909 C CA . PHE A 1 117 ? -1.289 4.902 3.338 1.00 82.56 117 PHE A CA 1
ATOM 910 C C . PHE A 1 117 ? -1.411 5.269 4.814 1.00 82.56 117 PHE A C 1
ATOM 912 O O . PHE A 1 117 ? -1.132 4.472 5.709 1.00 82.56 117 PHE A O 1
ATOM 919 N N . LYS A 1 118 ? -1.908 6.478 5.067 1.00 86.56 118 LYS A N 1
ATOM 920 C CA . LYS A 1 118 ? -2.248 6.961 6.403 1.00 86.56 118 LYS A CA 1
ATOM 921 C C . LYS A 1 118 ? -3.586 7.670 6.358 1.00 86.56 118 LYS A C 1
ATOM 923 O O . LYS A 1 118 ? -3.806 8.521 5.500 1.00 86.56 118 LYS A O 1
ATOM 928 N N . SER A 1 119 ? -4.478 7.343 7.284 1.00 86.06 119 SER A N 1
ATOM 929 C CA . SER A 1 119 ? -5.752 8.046 7.401 1.00 86.06 119 SER A CA 1
ATOM 930 C C . SER A 1 119 ? -6.296 8.012 8.825 1.00 86.06 119 SER A C 1
ATOM 932 O O . SER A 1 119 ? -5.895 7.192 9.651 1.00 86.06 119 SER A O 1
ATOM 934 N N . LYS A 1 120 ? -7.207 8.944 9.111 1.00 87.44 120 LYS A N 1
ATOM 935 C CA . LYS A 1 120 ? -7.983 8.956 10.349 1.00 87.44 120 LYS A CA 1
ATOM 936 C C . LYS A 1 120 ? -9.333 8.327 10.062 1.00 87.44 120 LYS A C 1
ATOM 938 O O . LYS A 1 120 ? -10.109 8.880 9.287 1.00 87.44 120 LYS A O 1
ATOM 943 N N . ILE A 1 121 ? -9.606 7.190 10.681 1.00 87.06 121 ILE A N 1
ATOM 944 C CA . ILE A 1 121 ? -10.867 6.476 10.534 1.00 87.06 121 ILE A CA 1
ATOM 945 C C . ILE A 1 121 ? -11.730 6.787 11.753 1.00 87.06 121 ILE A C 1
ATOM 947 O O . ILE A 1 121 ? -11.293 6.631 12.892 1.00 87.06 121 ILE A O 1
ATOM 951 N N . LYS A 1 122 ? -12.971 7.217 11.526 1.00 86.62 122 LYS A N 1
ATOM 952 C CA . LYS A 1 122 ? -13.976 7.292 12.587 1.00 86.62 122 LYS A CA 1
ATOM 953 C C . LYS A 1 122 ? -14.661 5.932 12.680 1.00 86.62 122 LYS A C 1
ATOM 955 O O . LYS A 1 122 ? -15.328 5.523 11.737 1.00 86.62 122 LYS A O 1
ATOM 960 N N . VAL A 1 123 ? -14.483 5.235 13.796 1.00 84.19 123 VAL A N 1
ATOM 961 C CA . VAL A 1 123 ? -15.103 3.931 14.049 1.00 84.19 123 VAL A CA 1
ATOM 962 C C . VAL A 1 123 ? -16.129 4.103 15.156 1.00 84.19 123 VAL A C 1
ATOM 964 O O . VAL A 1 123 ? -15.794 4.582 16.238 1.00 84.19 123 VAL A O 1
ATOM 967 N N . SER A 1 124 ? -17.374 3.713 14.899 1.00 80.12 124 SER A N 1
ATOM 968 C CA . SER A 1 124 ? -18.408 3.690 15.932 1.00 80.12 124 SER A CA 1
ATOM 969 C C . SER A 1 124 ? -18.367 2.331 16.629 1.00 80.12 124 SER A C 1
ATOM 971 O O . SER A 1 124 ? -18.646 1.303 16.013 1.00 80.12 124 SER A O 1
ATOM 973 N N . PHE A 1 125 ? -17.955 2.301 17.896 1.00 76.94 125 PHE A N 1
ATOM 974 C CA . PHE A 1 125 ? -17.816 1.066 18.669 1.00 76.94 125 PHE A CA 1
ATOM 975 C C . PHE A 1 125 ? -18.525 1.211 20.013 1.00 76.94 125 PHE A C 1
ATOM 977 O O . PHE A 1 125 ? -18.219 2.106 20.801 1.00 76.94 125 PHE A O 1
ATOM 984 N N . GLY A 1 126 ? -19.506 0.342 20.276 1.00 72.94 126 GLY A N 1
ATOM 985 C CA . GLY A 1 126 ? -20.290 0.382 21.515 1.00 72.94 126 GLY A CA 1
ATOM 986 C C . GLY A 1 126 ? -21.092 1.677 21.709 1.00 72.94 126 GLY A C 1
ATOM 987 O O . GLY A 1 126 ? -21.207 2.152 22.836 1.00 72.94 126 GLY A O 1
ATOM 988 N N . GLY A 1 127 ? -21.596 2.277 20.623 1.00 74.88 127 GLY A N 1
ATOM 989 C CA . GLY A 1 127 ? -22.395 3.511 20.661 1.00 74.88 127 GLY A CA 1
ATOM 990 C C . GLY A 1 127 ? -21.588 4.801 20.852 1.00 74.88 127 GLY A C 1
ATOM 991 O O . GLY A 1 127 ? -22.175 5.861 21.058 1.00 74.88 127 GLY A O 1
ATOM 992 N N . LYS A 1 128 ? -20.252 4.731 20.794 1.00 78.38 128 LYS A N 1
ATOM 993 C CA . LYS A 1 128 ? -19.366 5.899 20.811 1.00 78.38 128 LYS A CA 1
ATOM 994 C C . LYS A 1 128 ? -18.544 5.958 19.533 1.00 78.38 128 LYS A C 1
ATOM 996 O O . LYS A 1 128 ? -17.948 4.962 19.125 1.00 78.38 128 LYS A O 1
ATOM 1001 N N . ASP A 1 129 ? -18.458 7.151 18.960 1.00 82.88 129 ASP A N 1
ATOM 1002 C CA . ASP A 1 129 ? -17.561 7.432 17.847 1.00 82.88 129 ASP A CA 1
ATOM 1003 C C . ASP A 1 129 ? -16.140 7.646 18.365 1.00 82.88 129 ASP A C 1
ATOM 1005 O O . ASP A 1 129 ? -15.868 8.576 19.126 1.00 82.88 129 ASP A O 1
ATOM 1009 N N . ILE A 1 130 ? -15.222 6.791 17.927 1.00 83.44 130 ILE A N 1
ATOM 1010 C CA . ILE A 1 130 ? -13.807 6.848 18.274 1.00 83.44 130 ILE A CA 1
ATOM 1011 C C . ILE A 1 130 ? -13.030 7.177 17.002 1.00 83.44 130 ILE A C 1
ATOM 1013 O O . ILE A 1 130 ? -13.153 6.496 15.985 1.00 83.44 130 ILE A O 1
ATOM 1017 N N . ILE A 1 131 ? -12.224 8.237 17.049 1.00 85.38 131 ILE A N 1
ATOM 1018 C CA . ILE A 1 131 ? -11.296 8.564 15.965 1.00 85.38 131 ILE A CA 1
ATOM 1019 C C . ILE A 1 131 ? -10.027 7.746 16.181 1.00 85.38 131 ILE A C 1
ATOM 1021 O O . ILE A 1 131 ? -9.407 7.818 17.243 1.00 85.38 131 ILE A O 1
ATOM 1025 N N . VAL A 1 132 ? -9.663 6.973 15.167 1.00 86.62 132 VAL A N 1
ATOM 1026 C CA . VAL A 1 132 ? -8.514 6.078 15.173 1.00 86.62 132 VAL A CA 1
ATOM 1027 C C . VAL A 1 132 ? -7.571 6.489 14.049 1.00 86.62 132 VAL A C 1
ATOM 1029 O O . VAL A 1 132 ? -7.960 6.539 12.883 1.00 86.62 132 VAL A O 1
ATOM 1032 N N . ASP A 1 133 ? -6.324 6.792 14.394 1.00 86.94 133 ASP A N 1
ATOM 1033 C CA . ASP A 1 133 ? -5.275 7.041 13.406 1.00 86.94 133 ASP A CA 1
ATOM 1034 C C . ASP A 1 133 ? -4.731 5.687 12.932 1.00 86.94 133 ASP A C 1
ATOM 1036 O O . ASP A 1 133 ? -4.195 4.930 13.739 1.00 86.94 133 ASP A O 1
ATOM 1040 N N . VAL A 1 134 ? -4.858 5.366 11.644 1.00 86.88 134 VAL A N 1
ATOM 1041 C CA . VAL A 1 134 ? -4.335 4.120 11.065 1.00 86.88 134 VAL A CA 1
ATOM 1042 C C . VAL A 1 134 ? -3.274 4.461 10.025 1.00 86.88 134 VAL A C 1
ATOM 1044 O O . VAL A 1 134 ? -3.505 5.248 9.104 1.00 86.88 134 VAL A O 1
ATOM 1047 N N . GLU A 1 135 ? -2.094 3.877 10.188 1.00 85.88 135 GLU A N 1
ATOM 1048 C CA . GLU A 1 135 ? -0.955 4.027 9.289 1.00 85.88 135 GLU A CA 1
ATOM 1049 C C . GLU A 1 135 ? -0.439 2.645 8.891 1.00 85.88 135 GLU A C 1
ATOM 1051 O O . GLU A 1 135 ? -0.220 1.776 9.737 1.00 85.88 135 GLU A O 1
ATOM 1056 N N . GLU A 1 136 ? -0.278 2.438 7.592 1.00 84.38 136 GLU A N 1
ATOM 1057 C CA . GLU A 1 136 ? 0.236 1.195 7.036 1.00 84.38 136 GLU A CA 1
ATOM 1058 C C . GLU A 1 136 ? 1.760 1.144 7.190 1.00 84.38 136 GLU A C 1
ATOM 1060 O O . GLU A 1 136 ? 2.465 2.119 6.927 1.00 84.38 136 GLU A O 1
ATOM 1065 N N . LEU A 1 137 ? 2.267 -0.001 7.632 1.00 82.38 137 LEU A N 1
ATOM 1066 C CA . LEU A 1 137 ? 3.686 -0.306 7.745 1.00 82.38 137 LEU A CA 1
ATOM 1067 C C . LEU A 1 137 ? 4.047 -1.438 6.765 1.00 82.38 137 LEU A C 1
ATOM 1069 O O . LEU A 1 137 ? 3.175 -2.205 6.346 1.00 82.38 137 LEU A O 1
ATOM 1073 N N . PRO A 1 138 ? 5.337 -1.596 6.417 1.00 73.38 138 PRO A N 1
ATOM 1074 C CA . PRO A 1 138 ? 5.801 -2.741 5.637 1.00 73.38 138 PRO A CA 1
ATOM 1075 C C . PRO A 1 138 ? 5.419 -4.084 6.287 1.00 73.38 138 PRO A C 1
ATOM 1077 O O . PRO A 1 138 ? 5.247 -4.166 7.504 1.00 73.38 138 PRO A O 1
ATOM 1080 N N . ASN A 1 139 ? 5.355 -5.152 5.485 1.00 74.62 139 ASN A N 1
ATOM 1081 C CA . ASN A 1 139 ? 5.076 -6.528 5.930 1.00 74.62 139 ASN A CA 1
ATOM 1082 C C . ASN A 1 139 ? 3.695 -6.736 6.589 1.00 74.62 139 ASN A C 1
ATOM 1084 O O . ASN A 1 139 ? 3.598 -7.429 7.600 1.00 74.62 139 ASN A O 1
ATOM 1088 N N . ASN A 1 140 ? 2.626 -6.152 6.031 1.00 74.69 140 ASN A N 1
ATOM 1089 C CA . ASN A 1 140 ? 1.242 -6.284 6.532 1.00 74.69 140 ASN A CA 1
ATOM 1090 C C . ASN A 1 140 ? 1.065 -5.873 8.006 1.00 74.69 140 ASN A C 1
ATOM 1092 O O . ASN A 1 140 ? 0.207 -6.385 8.733 1.00 74.69 140 ASN A O 1
ATOM 1096 N N . MET A 1 141 ? 1.894 -4.938 8.464 1.00 82.50 141 MET A N 1
ATOM 1097 C CA . MET A 1 141 ? 1.763 -4.348 9.786 1.00 82.50 141 MET A CA 1
ATOM 1098 C C . MET A 1 141 ? 0.978 -3.044 9.699 1.00 82.50 141 MET A C 1
ATOM 1100 O O . MET A 1 141 ? 1.081 -2.291 8.736 1.00 82.50 141 MET A O 1
ATOM 1104 N N . TYR A 1 142 ? 0.224 -2.749 10.747 1.00 82.88 142 TYR A N 1
ATOM 1105 C CA . TYR A 1 142 ? -0.534 -1.515 10.879 1.00 82.88 142 TYR A CA 1
ATOM 1106 C C . TYR A 1 142 ? -0.187 -0.861 12.205 1.00 82.88 142 TYR A C 1
ATOM 1108 O O . TYR A 1 142 ? -0.187 -1.500 13.259 1.00 82.88 142 TYR A O 1
ATOM 1116 N N . LYS A 1 143 ? 0.099 0.433 12.159 1.00 87.62 143 LYS A N 1
ATOM 1117 C CA . LYS A 1 143 ? 0.240 1.279 13.334 1.00 87.62 143 LYS A CA 1
ATOM 1118 C C . LYS A 1 143 ? -1.103 1.947 13.592 1.00 87.62 143 LYS A C 1
ATOM 1120 O O . LYS A 1 143 ? -1.571 2.741 12.782 1.00 87.62 143 LYS A O 1
ATOM 1125 N N . VAL A 1 144 ? -1.717 1.618 14.720 1.00 86.50 144 VAL A N 1
ATOM 1126 C CA . VAL A 1 144 ? -3.061 2.066 15.085 1.00 86.50 144 VAL A CA 1
ATOM 1127 C C . VAL A 1 144 ? -2.998 2.902 16.360 1.00 86.50 144 VAL A C 1
ATOM 1129 O O . VAL A 1 144 ? -2.597 2.414 17.417 1.00 86.50 144 VAL A O 1
ATOM 1132 N N . GLY A 1 145 ? -3.369 4.174 16.265 1.00 83.81 145 GLY A N 1
ATOM 1133 C CA . GLY A 1 145 ? -3.457 5.118 17.372 1.00 83.81 145 GLY A CA 1
ATOM 1134 C C . GLY A 1 145 ? -4.879 5.195 17.920 1.00 83.81 145 GLY A C 1
ATOM 1135 O O . GLY A 1 145 ? -5.780 5.651 17.221 1.00 83.81 145 GLY A O 1
ATOM 1136 N N . VAL A 1 146 ? -5.083 4.787 19.174 1.00 82.19 146 VAL A N 1
ATOM 1137 C CA . VAL A 1 146 ? -6.378 4.854 19.871 1.00 82.19 146 VAL A CA 1
ATOM 1138 C C . VAL A 1 146 ? -6.185 5.552 21.214 1.00 82.19 146 VAL A C 1
ATOM 1140 O O . VAL A 1 146 ? -5.421 5.077 22.056 1.00 82.19 146 VAL A O 1
ATOM 1143 N N . GLY A 1 147 ? -6.873 6.678 21.430 1.00 73.88 147 GLY A N 1
ATOM 1144 C CA . GLY A 1 147 ? -6.907 7.359 22.733 1.00 73.88 147 GLY A CA 1
ATOM 1145 C C . GLY A 1 147 ? -5.526 7.727 23.297 1.00 73.88 147 GLY A C 1
ATOM 1146 O O . GLY A 1 147 ? -5.285 7.557 24.488 1.00 73.88 147 GLY A O 1
ATOM 1147 N N . GLY A 1 148 ? -4.591 8.154 22.439 1.00 75.31 148 GLY A N 1
ATOM 1148 C CA . GLY A 1 148 ? -3.219 8.518 22.826 1.00 75.31 148 GLY A CA 1
ATOM 1149 C C . GLY A 1 148 ? -2.241 7.343 22.966 1.00 75.31 148 GLY A C 1
ATOM 1150 O O . GLY A 1 148 ? -1.049 7.568 23.161 1.00 75.31 148 GLY A O 1
ATOM 1151 N N . LYS A 1 149 ? -2.702 6.094 22.822 1.00 80.62 149 LYS A N 1
ATOM 1152 C CA . LYS A 1 149 ? -1.843 4.900 22.774 1.00 80.62 149 LYS A CA 1
ATOM 1153 C C . LYS A 1 149 ? -1.660 4.435 21.335 1.00 80.62 149 LYS A C 1
ATOM 1155 O O . LYS A 1 149 ? -2.594 4.482 20.542 1.00 80.62 149 LYS A O 1
ATOM 1160 N N . THR A 1 150 ? -0.460 3.960 21.013 1.00 84.81 150 THR A N 1
ATOM 1161 C CA . THR A 1 150 ? -0.136 3.397 19.695 1.00 84.81 150 THR A CA 1
ATOM 1162 C C . THR A 1 150 ? 0.050 1.890 19.799 1.00 84.81 150 THR A C 1
ATOM 1164 O O . THR A 1 150 ? 0.790 1.408 20.656 1.00 84.81 150 THR A O 1
ATOM 1167 N N . TYR A 1 151 ? -0.582 1.154 18.893 1.00 84.19 151 TYR A N 1
ATOM 1168 C CA . TYR A 1 151 ? -0.492 -0.294 18.775 1.00 84.19 151 TYR A CA 1
ATOM 1169 C C . TYR A 1 151 ? 0.100 -0.659 17.417 1.00 84.19 151 TYR A C 1
ATOM 1171 O O . TYR A 1 151 ? -0.287 -0.087 16.404 1.00 84.19 151 TYR A O 1
ATOM 1179 N N . ILE A 1 152 ? 1.030 -1.613 17.394 1.00 85.88 152 ILE A N 1
ATOM 1180 C CA . ILE A 1 152 ? 1.469 -2.263 16.156 1.00 85.88 152 ILE A CA 1
ATOM 1181 C C . ILE A 1 152 ? 0.702 -3.575 16.064 1.00 85.88 152 ILE A C 1
ATOM 1183 O O . ILE A 1 152 ? 0.779 -4.405 16.973 1.00 85.88 152 ILE A O 1
ATOM 1187 N N . VAL A 1 153 ? -0.072 -3.722 14.998 1.00 82.94 153 VAL A N 1
ATOM 1188 C CA . VAL A 1 153 ? -0.924 -4.878 14.740 1.00 82.94 153 VAL A CA 1
ATOM 1189 C C . VAL A 1 153 ? -0.403 -5.559 13.486 1.00 82.94 153 VAL A C 1
ATOM 1191 O O . VAL A 1 153 ? -0.318 -4.934 12.434 1.00 82.94 153 VAL A O 1
ATOM 1194 N N . ASN A 1 154 ? -0.043 -6.835 13.596 1.00 84.12 154 ASN A N 1
ATOM 1195 C CA . ASN A 1 154 ? 0.161 -7.675 12.423 1.00 84.12 154 ASN A CA 1
ATOM 1196 C C . ASN A 1 154 ? -1.212 -8.211 12.017 1.00 84.12 154 ASN A C 1
ATOM 1198 O O . ASN A 1 154 ? -1.835 -8.946 12.786 1.00 84.12 154 ASN A O 1
ATOM 1202 N N . TYR A 1 155 ? -1.708 -7.766 10.867 1.00 75.56 155 TYR A N 1
ATOM 1203 C CA . TYR A 1 155 ? -3.020 -8.154 10.377 1.00 75.56 155 TYR A CA 1
ATOM 1204 C C . TYR A 1 155 ? -2.829 -9.120 9.213 1.00 75.56 155 TYR A C 1
ATOM 1206 O O . TYR A 1 155 ? -2.489 -8.722 8.100 1.00 75.56 155 TYR A O 1
ATOM 1214 N N . SER A 1 156 ? -3.032 -10.404 9.496 1.00 69.69 156 SER A N 1
ATOM 1215 C CA . SER A 1 156 ? -3.038 -11.458 8.489 1.00 69.69 156 SER A CA 1
ATOM 1216 C C . SER A 1 156 ? -4.475 -11.906 8.273 1.00 69.69 156 SER A C 1
ATOM 1218 O O . SER A 1 156 ? -5.126 -12.381 9.204 1.00 69.69 156 SER A O 1
ATOM 1220 N N . ILE A 1 157 ? -4.979 -11.726 7.056 1.00 59.66 157 ILE A N 1
ATOM 1221 C CA . ILE A 1 157 ? -6.254 -12.311 6.650 1.00 59.66 157 ILE A CA 1
ATOM 1222 C C . ILE A 1 157 ? -5.947 -13.782 6.364 1.00 59.66 157 ILE A C 1
ATOM 1224 O O . ILE A 1 157 ? -5.282 -14.081 5.374 1.00 59.66 157 ILE A O 1
ATOM 1228 N N . GLN A 1 158 ? -6.368 -14.688 7.250 1.00 49.25 158 GLN A N 1
ATOM 1229 C CA . GLN A 1 158 ? -6.437 -16.105 6.891 1.00 49.25 158 GLN A CA 1
ATOM 1230 C C . GLN A 1 158 ? -7.504 -16.228 5.801 1.00 49.25 158 GLN A C 1
ATOM 1232 O O . GLN A 1 158 ? -8.675 -15.945 6.056 1.00 49.25 158 GLN A O 1
ATOM 1237 N N . GLN A 1 159 ? -7.057 -16.520 4.580 1.00 34.88 159 GLN A N 1
ATOM 1238 C CA . GLN A 1 159 ? -7.920 -16.917 3.469 1.00 34.88 159 GLN A CA 1
ATOM 1239 C C . GLN A 1 159 ? -8.349 -18.369 3.638 1.00 34.88 159 GLN A C 1
ATOM 1241 O O . GLN A 1 159 ? -7.511 -19.164 4.124 1.00 34.88 159 GLN A O 1
#